Protein AF-A0A413S2C2-F1 (afdb_monomer_lite)

Secondary structure (DSSP, 8-state):
---HHHHHHHHHHHHHHTS---HHHHHHHHHHHHHHHHHTTT-HHHHH-HHHHHHHHHHHHHHS-HHHHHHHHHHHHHHHHHHHHHHHHH-SS-------HHHH-

pLDDT: mean 84.63, std 19.24, range [31.08, 97.94]

Radius of gyration: 13.82 Å; chains: 1; bounding box: 33×25×38 Å

Organism: NCBI:txid39496

Sequence (105 aa):
MNTLQSTIKVYLNHCQFQKRLDSKTLKAYSIDLKQFSLFTNNSLEKSTSIDTLENYMSNLHSQFKPKTIKRKLACIKSFFHCLEFSNSRKQCCSSSKNCNIRLLL

InterPro domains:
  IPR004107 Integrase, SAM-like, N-terminal [PF02899] (8-83)
  IPR010998 Integrase/recombinase, N-terminal [G3DSA:1.10.150.130] (4-93)
  IPR044068 Core-binding (CB) domain [PS51900] (2-84)

Structure (mmCIF, N/CA/C/O backbone):
data_AF-A0A413S2C2-F1
#
_entry.id   AF-A0A413S2C2-F1
#
loop_
_atom_site.group_PDB
_atom_site.id
_atom_site.type_symbol
_atom_site.label_atom_id
_atom_site.label_alt_id
_atom_site.label_comp_id
_atom_site.label_asym_id
_atom_site.label_entity_id
_atom_site.label_seq_id
_atom_site.pdbx_PDB_ins_code
_atom_site.Cartn_x
_atom_site.Cartn_y
_atom_site.Cartn_z
_atom_site.occupancy
_atom_site.B_iso_or_equiv
_atom_site.auth_seq_id
_atom_site.auth_comp_id
_atom_site.auth_asym_id
_atom_site.auth_atom_id
_atom_site.pdbx_PDB_model_num
ATOM 1 N N . MET A 1 1 ? 6.731 -6.266 19.545 1.00 45.53 1 MET A N 1
ATOM 2 C CA . MET A 1 1 ? 7.184 -5.697 18.253 1.00 45.53 1 MET A CA 1
ATOM 3 C C . MET A 1 1 ? 5.994 -5.066 17.544 1.00 45.53 1 MET A C 1
ATOM 5 O O . MET A 1 1 ? 4.999 -5.754 17.357 1.00 45.53 1 MET A O 1
ATOM 9 N N . ASN A 1 2 ? 6.063 -3.783 17.180 1.00 66.25 2 ASN A N 1
ATOM 10 C CA . ASN A 1 2 ? 5.021 -3.153 16.360 1.00 66.25 2 ASN A CA 1
ATOM 11 C C . ASN A 1 2 ? 5.214 -3.593 14.902 1.00 66.25 2 ASN A C 1
ATOM 13 O O . ASN A 1 2 ? 6.250 -3.309 14.308 1.00 66.25 2 ASN A O 1
ATOM 17 N N . THR A 1 3 ? 4.249 -4.320 14.343 1.00 87.12 3 THR A N 1
ATOM 18 C CA . THR A 1 3 ? 4.261 -4.737 12.931 1.00 87.12 3 THR A CA 1
ATOM 19 C C . THR A 1 3 ? 3.611 -3.674 12.053 1.00 87.12 3 THR A C 1
ATOM 21 O O . THR A 1 3 ? 2.793 -2.885 12.537 1.00 87.12 3 THR A O 1
ATOM 24 N N . LEU A 1 4 ? 3.900 -3.670 10.751 1.00 92.69 4 LEU A N 1
ATOM 25 C CA . LEU A 1 4 ? 3.260 -2.737 9.819 1.00 92.69 4 LEU A CA 1
ATOM 26 C C . LEU A 1 4 ? 1.723 -2.850 9.860 1.00 92.69 4 LEU A C 1
ATOM 28 O O . LEU A 1 4 ? 1.026 -1.841 9.888 1.00 92.69 4 LEU A O 1
ATOM 32 N N . GLN A 1 5 ? 1.191 -4.066 9.970 1.00 93.50 5 GLN A N 1
ATOM 33 C CA . GLN A 1 5 ? -0.236 -4.353 10.143 1.00 93.50 5 GLN A CA 1
ATOM 34 C C . GLN A 1 5 ? -0.828 -3.724 11.412 1.00 93.50 5 GLN A C 1
ATOM 36 O O . GLN A 1 5 ? -1.921 -3.156 11.365 1.00 93.50 5 GLN A O 1
ATOM 41 N N . SER A 1 6 ? -0.109 -3.769 12.540 1.00 92.38 6 SER A N 1
ATOM 42 C CA . SER A 1 6 ? -0.564 -3.109 13.773 1.00 92.38 6 SER A CA 1
ATOM 43 C C . SER A 1 6 ? -0.684 -1.593 13.583 1.00 92.38 6 SER A C 1
ATOM 45 O O . SER A 1 6 ? -1.692 -0.990 13.954 1.00 92.38 6 SER A O 1
ATOM 47 N N . THR A 1 7 ? 0.283 -1.001 12.885 1.00 93.19 7 THR A N 1
ATOM 48 C CA . THR A 1 7 ? 0.312 0.420 12.541 1.00 93.19 7 THR A CA 1
ATOM 49 C C . THR A 1 7 ? -0.804 0.800 11.557 1.00 93.19 7 THR A C 1
ATOM 51 O O . THR A 1 7 ? -1.466 1.824 11.735 1.00 93.19 7 THR A O 1
ATOM 54 N N . ILE A 1 8 ? -1.091 -0.051 10.566 1.00 95.81 8 ILE A N 1
ATOM 55 C CA . ILE A 1 8 ? -2.225 0.102 9.640 1.00 95.81 8 ILE A CA 1
ATOM 56 C C . ILE A 1 8 ? -3.555 0.097 10.398 1.00 95.81 8 ILE A C 1
ATOM 58 O O . ILE A 1 8 ? -4.408 0.943 10.134 1.00 95.81 8 ILE A O 1
ATOM 62 N N . LYS A 1 9 ? -3.740 -0.808 11.368 1.00 95.12 9 LYS A N 1
ATOM 63 C CA . LYS A 1 9 ? -4.970 -0.867 12.174 1.00 95.12 9 LYS A CA 1
ATOM 64 C C . LYS A 1 9 ? -5.188 0.422 12.969 1.00 95.12 9 LYS A C 1
ATOM 66 O O . LYS A 1 9 ? -6.296 0.957 12.972 1.00 95.12 9 LYS A O 1
ATOM 71 N N . VAL A 1 10 ? -4.134 0.949 13.595 1.00 93.81 10 VAL A N 1
ATOM 72 C CA . VAL A 1 10 ? -4.186 2.237 14.309 1.00 93.81 10 VAL A CA 1
ATOM 73 C C . VAL A 1 10 ? -4.567 3.372 13.357 1.00 93.81 10 VAL A C 1
ATOM 75 O O . VAL A 1 10 ? -5.446 4.173 13.675 1.00 93.81 10 VAL A O 1
ATOM 78 N N . TYR A 1 11 ? -3.960 3.413 12.171 1.00 95.06 11 TYR A N 1
ATOM 79 C CA . TYR A 1 11 ? -4.282 4.410 11.155 1.00 95.06 11 TYR A CA 1
ATOM 80 C C . TYR A 1 11 ? -5.738 4.325 10.672 1.00 95.06 11 TYR A C 1
ATOM 82 O O . TYR A 1 11 ? -6.411 5.350 10.594 1.00 95.06 11 TYR A O 1
ATOM 90 N N . LEU A 1 12 ? -6.257 3.126 10.391 1.00 96.38 12 LEU A N 1
ATOM 91 C CA . LEU A 1 12 ? -7.646 2.953 9.953 1.00 96.38 12 LEU A CA 1
ATOM 92 C C . LEU A 1 12 ? -8.641 3.379 11.040 1.00 96.38 12 LEU A C 1
ATOM 94 O O . LEU A 1 12 ? -9.614 4.063 10.727 1.00 96.38 12 LEU A O 1
ATOM 98 N N . ASN A 1 13 ? -8.358 3.075 12.311 1.00 95.31 13 ASN A N 1
ATOM 99 C CA . ASN A 1 13 ? -9.151 3.575 13.436 1.00 95.31 13 ASN A CA 1
ATOM 100 C C . ASN A 1 13 ? -9.119 5.109 13.504 1.00 95.31 13 ASN A C 1
ATOM 102 O O . ASN A 1 13 ? -10.157 5.748 13.656 1.00 95.31 13 ASN A O 1
ATOM 106 N N . HIS A 1 14 ? -7.944 5.721 13.343 1.00 93.62 14 HIS A N 1
ATOM 107 C CA . HIS A 1 14 ? -7.823 7.177 13.282 1.00 93.62 14 HIS A CA 1
ATOM 108 C C . HIS A 1 14 ? -8.644 7.765 12.119 1.00 93.62 14 HIS A C 1
ATOM 110 O O . HIS A 1 14 ? -9.383 8.734 12.297 1.00 93.62 14 HIS A O 1
ATOM 116 N N . CYS A 1 15 ? -8.578 7.156 10.936 1.00 94.12 15 CYS A N 1
ATOM 117 C CA . CYS A 1 15 ? -9.383 7.552 9.785 1.00 94.12 15 CYS A CA 1
ATOM 118 C C . CYS A 1 15 ? -10.892 7.444 10.041 1.00 94.12 15 CYS A C 1
ATOM 120 O O . CYS A 1 15 ? -11.641 8.328 9.628 1.00 94.12 15 CYS A O 1
ATOM 122 N N . GLN A 1 16 ? -11.334 6.395 10.732 1.00 95.56 16 GLN A N 1
ATOM 123 C CA . GLN A 1 16 ? -12.742 6.182 11.051 1.00 95.56 16 GLN A CA 1
ATOM 124 C C . GLN A 1 16 ? -13.255 7.184 12.088 1.00 95.56 16 GLN A C 1
ATOM 126 O O . GLN A 1 16 ? -14.291 7.805 11.878 1.00 95.56 16 GLN A O 1
ATOM 131 N N . PHE A 1 17 ? -12.545 7.351 13.202 1.00 94.00 17 PHE A N 1
ATOM 132 C CA . PHE A 1 17 ? -13.072 8.105 14.341 1.00 94.00 17 PHE A CA 1
ATOM 133 C C . PHE A 1 17 ? -12.714 9.591 14.300 1.00 94.00 17 PHE A C 1
ATOM 135 O O . PHE A 1 17 ? -13.551 10.422 14.640 1.00 94.00 17 PHE A O 1
ATOM 142 N N . GLN A 1 18 ? -11.506 9.935 13.842 1.00 90.25 18 GLN A N 1
ATOM 143 C CA . GLN A 1 18 ? -11.038 11.325 13.819 1.00 90.25 18 GLN A CA 1
ATOM 144 C C . GLN A 1 18 ? -11.343 12.008 12.491 1.00 90.25 18 GLN A C 1
ATOM 146 O O . GLN A 1 18 ? -11.868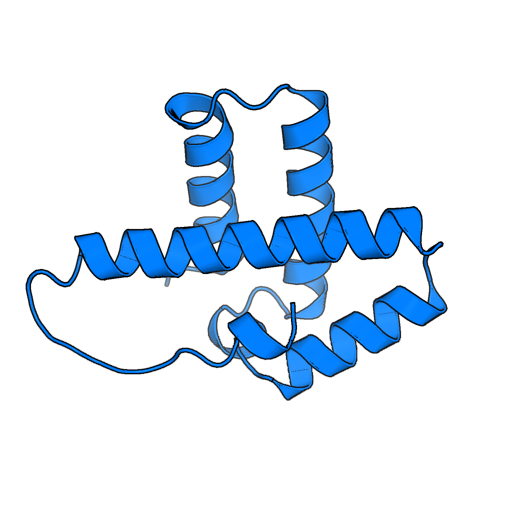 13.116 12.469 1.00 90.25 18 GLN A O 1
ATOM 151 N N . LYS A 1 19 ? -11.051 11.338 11.368 1.00 87.62 19 LYS A N 1
ATOM 152 C CA . LYS A 1 19 ? -11.329 11.891 10.031 1.00 87.62 19 LYS A CA 1
ATOM 153 C C . LYS A 1 19 ? -12.741 11.598 9.524 1.00 87.62 19 LYS A C 1
ATOM 155 O O . LYS A 1 19 ? -13.128 12.177 8.515 1.00 87.62 19 LYS A O 1
ATOM 160 N N . ARG A 1 20 ? -13.487 10.713 10.198 1.00 93.25 20 ARG A N 1
ATOM 161 C CA . ARG A 1 20 ? -14.863 10.319 9.844 1.00 93.25 20 ARG A CA 1
ATOM 162 C C . ARG A 1 20 ? -15.009 9.920 8.371 1.00 93.25 20 ARG A C 1
ATOM 164 O O . ARG A 1 20 ? -15.989 10.276 7.722 1.00 93.25 20 ARG A O 1
ATOM 171 N N . LEU A 1 21 ? -14.015 9.201 7.837 1.00 93.81 21 LEU A N 1
ATOM 172 C CA . LEU A 1 21 ? -14.067 8.716 6.458 1.00 93.81 21 LEU A CA 1
ATOM 173 C C . LEU A 1 21 ? -15.230 7.738 6.277 1.00 93.81 21 LEU A C 1
ATOM 175 O O . LEU A 1 21 ? -15.529 6.940 7.167 1.00 93.81 21 LEU A O 1
ATOM 179 N N . ASP A 1 22 ? -15.855 7.774 5.102 1.00 96.69 22 ASP A N 1
ATOM 180 C CA . ASP A 1 22 ? -16.955 6.872 4.792 1.00 96.69 22 ASP A CA 1
ATOM 181 C C . ASP A 1 22 ? -16.482 5.410 4.694 1.00 96.69 22 ASP A C 1
ATOM 183 O O . ASP A 1 22 ? -15.309 5.103 4.446 1.00 96.69 22 ASP A O 1
ATOM 187 N N . SER A 1 23 ? -17.425 4.485 4.858 1.00 96.31 23 SER A N 1
ATOM 188 C CA . SER A 1 23 ? -17.145 3.049 4.889 1.00 96.31 23 SER A CA 1
ATOM 189 C C . SER A 1 23 ? -16.538 2.513 3.588 1.00 96.31 23 SER A C 1
ATOM 191 O O . SER A 1 23 ? -15.715 1.595 3.637 1.00 96.31 23 SER A O 1
ATOM 193 N N . LYS A 1 24 ? -16.880 3.082 2.423 1.00 95.44 24 LYS A N 1
ATOM 194 C CA . LYS A 1 24 ? -16.304 2.677 1.131 1.00 95.44 24 LYS A CA 1
ATOM 195 C C . LYS A 1 24 ? -14.850 3.125 1.043 1.00 95.44 24 LYS A C 1
ATOM 197 O O . LYS A 1 24 ? -14.007 2.327 0.628 1.00 95.44 24 LYS A O 1
ATOM 202 N N . THR A 1 25 ? -14.540 4.342 1.487 1.00 94.69 25 THR A N 1
ATOM 203 C CA . THR A 1 25 ? -13.157 4.838 1.557 1.00 94.69 25 THR A CA 1
ATOM 204 C C . THR A 1 25 ? -12.321 4.025 2.546 1.00 94.69 25 THR A C 1
ATOM 206 O O . THR A 1 25 ? -11.236 3.568 2.184 1.00 94.69 25 THR A O 1
ATOM 209 N N . LEU A 1 26 ? -12.835 3.744 3.750 1.00 96.69 26 LEU A N 1
ATOM 210 C CA . LEU A 1 26 ? -12.151 2.894 4.737 1.00 96.69 26 LEU A CA 1
ATOM 211 C C . LEU A 1 26 ? -11.876 1.488 4.192 1.00 96.69 26 LEU A C 1
ATOM 213 O O . LEU A 1 26 ? -10.771 0.964 4.350 1.00 96.69 26 LEU A O 1
ATOM 217 N N . LYS A 1 27 ? -12.848 0.890 3.493 1.00 97.69 27 LYS A N 1
ATOM 218 C CA . LYS A 1 27 ? -12.681 -0.416 2.843 1.00 97.69 27 LYS A CA 1
ATOM 219 C C . LYS A 1 27 ? -11.609 -0.371 1.754 1.00 97.69 27 LYS A C 1
ATOM 221 O O . LYS A 1 27 ? -10.755 -1.254 1.706 1.00 97.69 27 LYS A O 1
ATOM 226 N N . ALA A 1 28 ? -11.623 0.656 0.906 1.00 96.19 28 ALA A N 1
ATOM 227 C CA . ALA A 1 28 ? -10.619 0.843 -0.138 1.00 96.19 28 ALA A CA 1
ATOM 228 C C . ALA A 1 28 ? -9.205 0.995 0.452 1.00 96.19 28 ALA A C 1
ATOM 230 O O . ALA A 1 28 ? -8.273 0.342 -0.018 1.00 96.19 28 ALA A O 1
ATOM 231 N N . TYR A 1 29 ? -9.064 1.790 1.517 1.00 97.00 29 TYR A N 1
ATOM 232 C CA . TYR A 1 29 ? -7.792 1.997 2.215 1.00 97.00 29 TYR A CA 1
ATOM 233 C C . TYR A 1 29 ? -7.298 0.714 2.885 1.00 97.00 29 TYR A C 1
ATOM 235 O O . TYR A 1 29 ? -6.124 0.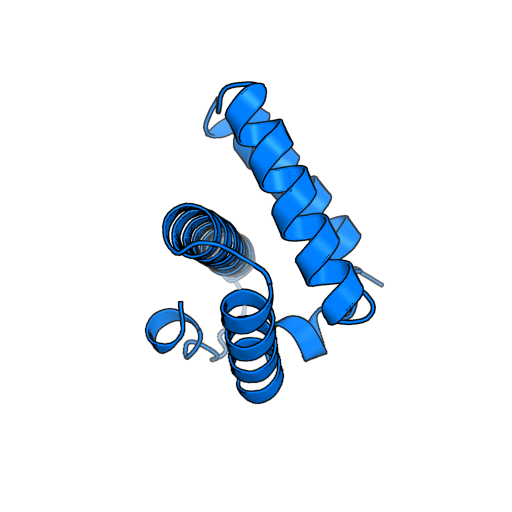376 2.774 1.00 97.00 29 TYR A O 1
ATOM 243 N N . SER A 1 30 ? -8.189 -0.043 3.530 1.00 97.69 30 SER A N 1
ATOM 244 C CA . SER A 1 30 ? -7.848 -1.333 4.138 1.00 97.69 30 SER A CA 1
ATOM 245 C C . SER A 1 30 ? -7.281 -2.319 3.113 1.00 97.69 30 SER A C 1
ATOM 247 O O . SER A 1 30 ? -6.258 -2.953 3.369 1.00 97.69 30 SER A O 1
ATOM 249 N N . ILE A 1 31 ? -7.893 -2.406 1.927 1.00 97.94 31 ILE A N 1
ATOM 250 C CA . ILE A 1 31 ? -7.417 -3.276 0.842 1.00 97.94 31 ILE A CA 1
ATOM 251 C C . ILE A 1 31 ? -6.048 -2.816 0.334 1.00 97.94 31 ILE A C 1
ATOM 253 O O . ILE A 1 31 ? -5.141 -3.639 0.199 1.00 97.94 31 ILE A O 1
ATOM 257 N N . ASP A 1 32 ? -5.883 -1.520 0.068 1.00 97.94 32 ASP A N 1
ATOM 258 C CA . ASP A 1 32 ? -4.627 -0.982 -0.460 1.00 97.94 32 ASP A CA 1
ATOM 259 C C . ASP A 1 32 ? -3.465 -1.169 0.521 1.00 97.94 32 ASP A C 1
ATOM 261 O O . ASP A 1 32 ? -2.402 -1.650 0.128 1.00 97.94 32 ASP A O 1
ATOM 265 N N . LEU A 1 33 ? -3.677 -0.853 1.801 1.00 97.81 33 LEU A N 1
ATOM 266 C CA . LEU A 1 33 ? -2.658 -0.988 2.841 1.00 97.81 33 LEU A CA 1
ATOM 267 C C . LEU A 1 33 ? -2.347 -2.453 3.149 1.00 97.81 33 LEU A C 1
ATOM 269 O O . LEU A 1 33 ? -1.189 -2.791 3.394 1.00 97.81 33 LEU A O 1
ATOM 273 N N . LYS A 1 34 ? -3.341 -3.348 3.080 1.00 97.31 34 LYS A N 1
ATOM 274 C CA . LYS A 1 34 ? -3.101 -4.790 3.198 1.00 97.31 34 LYS A CA 1
ATOM 275 C C . LYS A 1 34 ? -2.207 -5.285 2.064 1.00 97.31 34 LYS A C 1
ATOM 277 O O . LYS A 1 34 ? -1.228 -5.970 2.340 1.00 97.31 34 LYS A O 1
ATOM 282 N N . GLN A 1 35 ? -2.500 -4.919 0.817 1.00 97.38 35 GLN A N 1
ATOM 283 C CA . GLN A 1 35 ? -1.674 -5.307 -0.331 1.00 97.38 35 GLN A CA 1
ATOM 284 C C . GLN A 1 35 ? -0.243 -4.778 -0.210 1.00 97.38 35 GLN A C 1
ATOM 286 O O . GLN A 1 35 ? 0.700 -5.541 -0.398 1.00 97.38 35 GLN A O 1
ATOM 291 N N . PHE A 1 36 ? -0.080 -3.519 0.196 1.00 97.44 36 PHE A N 1
ATOM 292 C CA . PHE A 1 36 ? 1.241 -2.957 0.458 1.00 97.44 36 PHE A CA 1
ATOM 293 C C . PHE A 1 36 ? 1.972 -3.709 1.579 1.00 97.44 36 PHE A C 1
ATOM 295 O O . PHE A 1 36 ? 3.129 -4.078 1.423 1.00 97.44 36 PHE A O 1
ATOM 302 N N . SER A 1 37 ? 1.293 -4.033 2.681 1.00 96.75 37 SER A N 1
ATOM 303 C CA . SER A 1 37 ? 1.924 -4.781 3.774 1.00 96.75 37 SER A CA 1
ATOM 304 C C . SER A 1 37 ? 2.342 -6.200 3.390 1.00 96.75 37 SER A C 1
ATOM 306 O O . SER A 1 37 ? 3.320 -6.706 3.925 1.00 96.75 37 SER A O 1
ATOM 308 N N . LEU A 1 38 ? 1.614 -6.850 2.478 1.00 96.06 38 LEU A N 1
ATOM 309 C CA . LEU A 1 38 ? 2.000 -8.160 1.961 1.00 96.06 38 LEU A CA 1
ATOM 310 C C . LEU A 1 38 ? 3.254 -8.035 1.096 1.00 96.06 38 LEU A C 1
ATOM 312 O O . LEU A 1 38 ? 4.172 -8.827 1.256 1.00 96.06 38 LEU A O 1
ATOM 316 N N . PHE A 1 39 ? 3.327 -6.997 0.258 1.00 96.62 39 PHE A N 1
ATOM 317 C CA . PHE A 1 39 ? 4.505 -6.705 -0.560 1.00 96.62 39 PHE A CA 1
ATOM 318 C C . PHE A 1 39 ? 5.773 -6.477 0.282 1.00 96.62 39 PHE A C 1
ATOM 320 O O . PHE A 1 39 ? 6.863 -6.877 -0.112 1.00 96.62 39 PHE A O 1
ATOM 327 N N . THR A 1 40 ? 5.642 -5.878 1.468 1.00 95.56 40 THR A N 1
ATOM 328 C CA . THR A 1 40 ? 6.775 -5.584 2.364 1.00 95.56 40 THR A CA 1
ATOM 329 C C . THR A 1 40 ? 7.036 -6.671 3.412 1.00 95.56 40 THR A C 1
ATOM 331 O O . THR A 1 40 ? 7.818 -6.456 4.344 1.00 95.56 40 THR A O 1
ATOM 334 N N . ASN A 1 41 ? 6.382 -7.835 3.305 1.00 95.25 41 ASN A N 1
ATOM 335 C CA . ASN A 1 41 ? 6.411 -8.907 4.309 1.00 95.25 41 ASN A CA 1
ATOM 336 C C . ASN A 1 41 ? 6.102 -8.404 5.729 1.00 95.25 41 ASN A C 1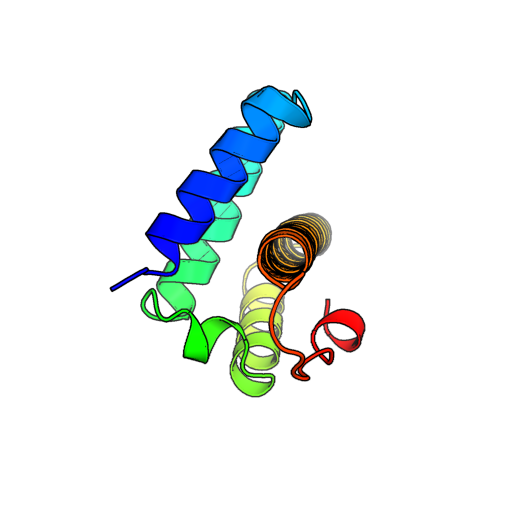
ATOM 338 O O . ASN A 1 41 ? 6.721 -8.820 6.707 1.00 95.25 41 ASN A O 1
ATOM 342 N N . ASN A 1 42 ? 5.155 -7.470 5.837 1.00 93.88 42 ASN A N 1
ATOM 343 C CA . ASN A 1 42 ? 4.703 -6.852 7.081 1.00 93.88 42 ASN A CA 1
ATOM 344 C C . ASN A 1 42 ? 5.815 -6.122 7.875 1.00 93.88 42 ASN A C 1
ATOM 346 O O . ASN A 1 42 ? 5.642 -5.819 9.061 1.00 93.88 42 ASN A O 1
ATOM 350 N N . SER A 1 43 ? 6.947 -5.815 7.233 1.00 93.00 43 SER A N 1
ATOM 351 C CA . SER A 1 43 ? 8.069 -5.104 7.849 1.00 93.00 43 SER A CA 1
ATOM 352 C C . SER A 1 43 ? 7.898 -3.593 7.714 1.00 93.00 43 SER A C 1
ATOM 354 O O . SER A 1 43 ? 7.768 -3.059 6.610 1.00 93.00 43 SER A O 1
ATOM 356 N N . LEU A 1 44 ? 7.918 -2.897 8.855 1.00 88.62 44 LEU A N 1
ATOM 357 C CA . LEU A 1 44 ? 7.858 -1.437 8.893 1.00 88.62 44 LEU A CA 1
ATOM 358 C C . LEU A 1 44 ? 9.133 -0.813 8.307 1.00 88.62 44 LEU A C 1
ATOM 360 O O . LEU A 1 44 ? 9.037 0.128 7.529 1.00 88.62 44 LEU A O 1
ATOM 364 N N . GLU A 1 45 ? 10.298 -1.381 8.613 1.00 89.62 45 GLU A N 1
ATOM 365 C CA . GLU A 1 45 ? 11.593 -0.949 8.074 1.00 89.62 45 GLU A CA 1
ATOM 366 C C . GLU A 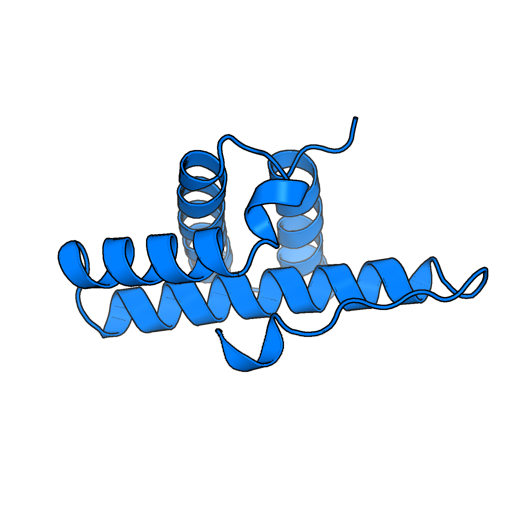1 45 ? 11.609 -1.020 6.540 1.00 89.62 45 GLU A C 1
ATOM 368 O O . GLU A 1 45 ? 11.847 -0.012 5.871 1.00 89.62 45 GLU A O 1
ATOM 373 N N . LYS A 1 46 ? 11.248 -2.182 5.973 1.00 92.00 46 LYS A N 1
ATOM 374 C CA . LYS A 1 46 ? 11.175 -2.357 4.513 1.00 92.00 46 LYS A CA 1
ATOM 375 C C . LYS A 1 46 ? 10.186 -1.382 3.890 1.00 92.00 46 LYS A C 1
ATOM 377 O O . LYS A 1 46 ? 10.466 -0.810 2.848 1.00 92.00 46 LYS A O 1
ATOM 382 N N . SER A 1 47 ? 9.052 -1.134 4.547 1.00 91.12 47 SER A N 1
ATOM 383 C CA . SER A 1 47 ? 8.019 -0.241 4.011 1.00 91.12 47 SER A CA 1
ATOM 384 C C . SER A 1 47 ? 8.464 1.209 3.810 1.00 91.12 47 SER A C 1
ATOM 386 O O . SER A 1 47 ? 7.838 1.920 3.030 1.00 91.12 47 SER A O 1
ATOM 388 N N . THR A 1 48 ? 9.532 1.635 4.487 1.00 89.44 48 THR A N 1
ATOM 389 C CA . THR A 1 48 ? 10.085 2.993 4.387 1.00 89.44 48 THR A CA 1
ATOM 390 C C . THR A 1 48 ? 11.307 3.105 3.473 1.00 89.44 48 THR A C 1
ATOM 392 O O . THR A 1 48 ? 11.764 4.217 3.222 1.00 89.44 48 THR A O 1
ATOM 395 N N . SER A 1 49 ? 11.841 1.985 2.973 1.00 92.06 49 SER A N 1
ATOM 396 C CA . SER A 1 49 ? 12.967 1.984 2.031 1.00 92.06 49 SER A CA 1
ATOM 397 C C . SER A 1 49 ? 12.530 2.521 0.665 1.00 92.06 49 SER A C 1
ATOM 399 O O . SER A 1 49 ? 11.472 2.150 0.151 1.00 92.06 49 SER A O 1
ATOM 401 N N . ILE A 1 50 ? 13.373 3.371 0.071 1.00 90.00 50 ILE A N 1
ATOM 402 C CA . ILE A 1 50 ? 13.164 3.944 -1.266 1.00 90.00 50 ILE A CA 1
ATOM 403 C C . ILE A 1 50 ? 13.032 2.828 -2.306 1.00 90.00 50 ILE A C 1
ATOM 405 O O . ILE A 1 50 ? 12.026 2.788 -3.010 1.00 90.00 50 ILE A O 1
ATOM 409 N N . ASP A 1 51 ? 13.952 1.859 -2.307 1.00 93.50 51 ASP A N 1
ATOM 410 C CA . ASP A 1 51 ? 13.924 0.725 -3.240 1.00 93.50 51 ASP A CA 1
ATOM 411 C C . ASP A 1 51 ? 12.611 -0.057 -3.145 1.00 93.50 51 ASP A C 1
ATOM 413 O O . ASP A 1 51 ? 12.041 -0.499 -4.141 1.00 93.50 51 ASP A O 1
ATOM 417 N N . THR A 1 52 ? 12.086 -0.229 -1.930 1.00 94.00 52 THR A N 1
ATOM 418 C CA . THR A 1 52 ? 10.815 -0.935 -1.730 1.00 94.00 52 THR A CA 1
ATOM 419 C C . THR A 1 52 ? 9.639 -0.143 -2.305 1.00 94.00 52 THR A C 1
ATOM 421 O O . THR A 1 52 ? 8.739 -0.737 -2.902 1.00 94.00 52 THR A O 1
ATOM 424 N N . LEU A 1 53 ? 9.636 1.184 -2.160 1.00 93.62 53 LEU A N 1
ATOM 425 C CA . LEU A 1 53 ? 8.599 2.050 -2.726 1.00 93.62 53 LEU A CA 1
ATOM 426 C C . LEU A 1 53 ? 8.654 2.075 -4.260 1.0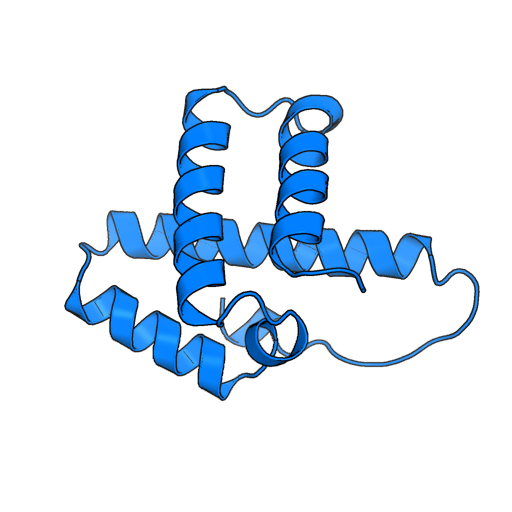0 93.62 53 LEU A C 1
ATOM 428 O O . LEU A 1 53 ? 7.608 1.933 -4.895 1.00 93.62 53 LEU A O 1
ATOM 432 N N . GLU A 1 54 ? 9.843 2.179 -4.852 1.00 94.12 54 GLU A N 1
ATOM 433 C CA . GLU A 1 54 ? 10.041 2.155 -6.309 1.00 94.12 54 GLU A CA 1
ATOM 434 C C . GLU A 1 54 ? 9.644 0.804 -6.920 1.00 94.12 54 GLU A C 1
ATOM 436 O O . GLU A 1 54 ? 8.912 0.745 -7.917 1.00 94.12 54 GLU A O 1
ATOM 441 N N . ASN A 1 55 ? 10.034 -0.299 -6.274 1.00 96.25 55 ASN A N 1
ATOM 442 C CA . ASN A 1 55 ? 9.622 -1.641 -6.682 1.00 96.25 55 ASN A CA 1
ATOM 443 C C . ASN A 1 55 ? 8.103 -1.818 -6.573 1.00 96.25 55 ASN A C 1
ATOM 445 O O . ASN A 1 55 ? 7.474 -2.395 -7.464 1.00 96.25 55 ASN A O 1
ATOM 449 N N . TYR A 1 56 ? 7.484 -1.287 -5.514 1.00 96.81 56 TYR A N 1
ATOM 450 C CA . TYR A 1 56 ? 6.033 -1.333 -5.371 1.00 96.81 56 TYR A CA 1
ATOM 451 C C . TYR A 1 56 ? 5.330 -0.519 -6.463 1.00 96.81 56 TYR A C 1
ATOM 453 O O . TYR A 1 56 ? 4.358 -1.004 -7.041 1.00 96.81 56 TYR A O 1
ATOM 461 N N . MET A 1 57 ? 5.823 0.677 -6.802 1.00 94.75 57 MET A N 1
ATOM 462 C CA . MET A 1 57 ? 5.283 1.482 -7.907 1.00 94.75 57 MET A CA 1
ATOM 463 C C . MET A 1 57 ? 5.372 0.752 -9.240 1.00 94.75 57 MET A C 1
ATOM 465 O O . MET A 1 57 ? 4.368 0.660 -9.947 1.00 94.75 57 MET A O 1
ATOM 469 N N . SER A 1 58 ? 6.532 0.176 -9.551 1.00 96.31 58 SER A N 1
ATOM 470 C CA . SER A 1 58 ? 6.738 -0.620 -10.766 1.00 96.31 58 SER A CA 1
ATOM 471 C C . SER A 1 58 ? 5.746 -1.785 -10.836 1.00 96.31 58 SER A C 1
ATOM 473 O O . SER A 1 58 ? 5.084 -1.994 -11.854 1.00 96.31 58 SER A O 1
ATOM 475 N N . ASN A 1 59 ? 5.541 -2.477 -9.712 1.00 96.88 59 ASN A N 1
ATOM 476 C CA . ASN A 1 59 ? 4.546 -3.537 -9.589 1.00 96.88 59 ASN A CA 1
ATOM 477 C C . ASN A 1 59 ? 3.093 -3.035 -9.733 1.00 96.88 59 ASN A C 1
ATOM 479 O O . ASN A 1 59 ? 2.233 -3.746 -10.248 1.00 96.88 59 ASN A O 1
ATOM 483 N N . LEU A 1 60 ? 2.779 -1.809 -9.304 1.00 96.62 60 LEU A N 1
ATOM 484 C CA . LEU A 1 60 ? 1.454 -1.226 -9.529 1.00 96.62 60 LEU A CA 1
ATOM 485 C C . LEU A 1 60 ? 1.211 -0.893 -11.005 1.00 96.62 60 LEU A C 1
ATOM 487 O O . LEU A 1 60 ? 0.098 -1.110 -11.493 1.00 96.62 60 LEU A O 1
ATOM 491 N N . HIS A 1 61 ? 2.230 -0.380 -11.697 1.00 95.75 61 HIS A N 1
ATOM 492 C CA . HIS A 1 61 ? 2.159 -0.022 -13.114 1.00 95.75 61 HIS A CA 1
ATOM 493 C C . HIS A 1 61 ? 1.922 -1.229 -14.025 1.00 95.75 61 HIS A C 1
ATOM 495 O O . HIS A 1 61 ? 1.227 -1.087 -15.029 1.00 95.75 61 HIS A O 1
ATOM 501 N N . SER A 1 62 ? 2.424 -2.411 -13.661 1.00 96.00 62 SER A N 1
ATOM 502 C CA . SER A 1 62 ? 2.194 -3.639 -14.430 1.00 96.00 62 SER A CA 1
ATOM 503 C C . SER A 1 62 ? 0.808 -4.258 -14.210 1.00 96.00 62 SER A C 1
ATOM 505 O O . SER A 1 62 ? 0.315 -4.970 -15.081 1.00 96.00 62 SER A O 1
ATOM 507 N N . GLN A 1 63 ? 0.156 -3.990 -13.074 1.00 96.06 63 GLN A N 1
ATOM 508 C CA . GLN A 1 63 ? -1.072 -4.695 -12.676 1.00 96.06 63 GLN A CA 1
ATOM 509 C C . GLN A 1 63 ? -2.354 -3.861 -12.773 1.00 96.06 63 GLN A C 1
ATOM 511 O O . GLN A 1 63 ? -3.449 -4.418 -12.890 1.00 96.06 63 GLN A O 1
ATOM 516 N N . PHE A 1 64 ? -2.270 -2.532 -12.670 1.00 96.75 64 PHE A N 1
ATOM 517 C CA . PHE A 1 64 ? -3.450 -1.698 -12.444 1.00 96.75 64 PHE A CA 1
ATOM 518 C C . PHE A 1 64 ? -3.585 -0.539 -13.430 1.00 96.75 64 PHE A C 1
ATOM 520 O O . PHE A 1 64 ? -2.622 0.051 -13.900 1.00 96.75 64 PHE A O 1
ATOM 527 N N . LYS A 1 65 ? -4.834 -0.131 -13.680 1.00 96.75 65 LYS A N 1
ATOM 528 C CA . LYS A 1 65 ? -5.132 1.083 -14.452 1.00 96.75 65 LYS A CA 1
ATOM 529 C C . LYS A 1 65 ? -4.718 2.350 -13.678 1.00 96.75 65 LYS A C 1
ATOM 531 O O . LYS A 1 65 ? -4.845 2.365 -12.448 1.00 96.75 65 LYS A O 1
ATOM 536 N N . PRO A 1 66 ? -4.377 3.462 -14.362 1.00 96.38 66 PRO A N 1
ATOM 537 C CA . PRO A 1 66 ? -3.897 4.698 -13.728 1.00 96.38 66 PRO A CA 1
ATOM 538 C C . PRO A 1 66 ? -4.770 5.236 -12.584 1.00 96.38 66 PRO A C 1
ATOM 540 O O . PRO A 1 66 ? -4.253 5.696 -11.569 1.00 96.38 66 PRO A O 1
ATOM 543 N N . LYS A 1 67 ? -6.103 5.132 -12.695 1.00 95.12 67 LYS A N 1
ATOM 544 C CA . LYS A 1 67 ? -7.042 5.542 -11.631 1.00 95.12 67 LYS A CA 1
ATOM 545 C C . LYS A 1 67 ? -6.812 4.770 -10.325 1.00 95.12 67 LYS A C 1
ATOM 547 O O . LYS A 1 67 ? -6.839 5.354 -9.244 1.00 95.12 67 LYS A O 1
ATOM 552 N N . THR A 1 68 ? -6.581 3.464 -10.425 1.00 95.50 68 THR A N 1
ATOM 553 C CA . THR A 1 68 ? -6.327 2.592 -9.273 1.00 95.50 68 THR A CA 1
ATOM 554 C C . THR A 1 68 ? -4.948 2.853 -8.682 1.00 95.50 68 THR A C 1
ATOM 556 O O . THR A 1 68 ? -4.834 2.911 -7.460 1.00 95.50 68 THR A O 1
ATOM 559 N N . ILE A 1 69 ? -3.934 3.075 -9.524 1.00 96.56 69 ILE A N 1
ATOM 560 C CA . ILE A 1 69 ? -2.578 3.432 -9.082 1.00 96.56 69 ILE A CA 1
ATOM 561 C C . ILE A 1 69 ? -2.619 4.729 -8.267 1.00 96.56 69 ILE A C 1
ATOM 563 O O . ILE A 1 69 ? -2.212 4.730 -7.110 1.00 96.56 69 ILE A O 1
ATOM 567 N N . LYS A 1 70 ? -3.213 5.804 -8.807 1.00 93.81 70 LYS A N 1
ATOM 568 C CA . LYS A 1 70 ? -3.340 7.092 -8.099 1.00 93.81 70 LYS A CA 1
ATOM 569 C C . LYS A 1 70 ? -4.021 6.946 -6.736 1.00 93.81 70 LYS A C 1
ATOM 571 O O . LYS A 1 70 ? -3.538 7.496 -5.751 1.00 93.81 70 LYS A O 1
ATOM 576 N N . ARG A 1 71 ? -5.111 6.171 -6.660 1.00 95.38 71 ARG A N 1
ATOM 577 C CA . ARG A 1 71 ? -5.816 5.888 -5.397 1.00 95.38 71 ARG A CA 1
ATOM 578 C C . ARG A 1 71 ? -4.907 5.187 -4.378 1.00 95.38 71 ARG A C 1
ATOM 580 O O . ARG A 1 71 ? -4.879 5.595 -3.221 1.00 95.38 71 ARG A O 1
ATOM 587 N N . LYS A 1 72 ? -4.151 4.174 -4.812 1.00 96.75 72 LYS A N 1
ATOM 588 C CA . LYS A 1 72 ? -3.213 3.426 -3.960 1.00 96.75 72 LYS A CA 1
ATOM 589 C C . LYS A 1 72 ? -2.089 4.308 -3.430 1.00 96.75 72 LYS A C 1
ATOM 591 O O . LYS A 1 72 ? -1.835 4.298 -2.230 1.00 96.75 72 LYS A O 1
ATOM 596 N N . LEU A 1 73 ? -1.456 5.094 -4.301 1.00 95.38 73 LEU A N 1
ATOM 597 C CA . LEU A 1 73 ? -0.369 5.994 -3.907 1.00 95.38 73 LEU A CA 1
ATOM 598 C C . LEU A 1 73 ? -0.867 7.075 -2.941 1.00 95.38 73 LEU A C 1
ATOM 600 O O . LEU A 1 73 ? -0.251 7.289 -1.902 1.00 95.38 73 LEU A O 1
ATOM 604 N N . ALA A 1 74 ? -2.035 7.673 -3.202 1.00 92.50 74 ALA A N 1
ATOM 605 C CA . ALA A 1 74 ? -2.646 8.642 -2.290 1.00 92.50 74 ALA A CA 1
ATOM 606 C C . ALA A 1 74 ? -2.943 8.037 -0.904 1.00 92.50 74 ALA A C 1
ATOM 608 O O . ALA A 1 74 ? -2.666 8.666 0.121 1.00 92.50 74 ALA A O 1
ATOM 609 N N . CYS A 1 75 ? -3.460 6.803 -0.862 1.00 95.31 75 CYS A N 1
ATOM 610 C CA . CYS A 1 75 ? -3.686 6.077 0.385 1.00 95.31 75 CYS A CA 1
ATOM 611 C C . CYS A 1 75 ? -2.373 5.891 1.165 1.00 95.31 75 CYS A C 1
ATOM 613 O O . CYS A 1 75 ? -2.285 6.328 2.315 1.00 95.31 75 CYS A O 1
ATOM 615 N N . ILE A 1 76 ? -1.336 5.341 0.527 1.00 95.38 76 ILE A N 1
ATOM 616 C CA . ILE A 1 76 ? -0.032 5.070 1.156 1.00 95.38 76 ILE A CA 1
ATOM 617 C C . ILE A 1 76 ? 0.648 6.366 1.616 1.00 95.38 76 ILE A C 1
ATOM 619 O O . ILE A 1 76 ? 1.133 6.437 2.745 1.00 95.38 76 ILE A O 1
ATOM 623 N N . LYS A 1 77 ? 0.606 7.429 0.805 1.00 92.25 77 LYS A N 1
ATOM 624 C CA . LYS A 1 77 ? 1.108 8.759 1.179 1.00 92.25 77 LYS A CA 1
ATOM 625 C C . LYS A 1 77 ? 0.442 9.269 2.450 1.00 92.25 77 LYS A C 1
ATOM 627 O O . LYS A 1 77 ? 1.106 9.691 3.394 1.00 92.25 77 LYS A O 1
ATOM 632 N N . SER A 1 78 ? -0.889 9.212 2.488 1.00 91.38 78 SER A N 1
ATOM 633 C CA . SER A 1 78 ? -1.662 9.691 3.634 1.00 91.38 78 SER A CA 1
ATOM 634 C C . SER A 1 78 ? -1.453 8.840 4.891 1.00 91.38 78 SER A C 1
ATOM 636 O O . SER A 1 78 ? -1.552 9.364 6.001 1.00 91.38 78 SER A O 1
ATOM 638 N N . PHE A 1 79 ? -1.148 7.550 4.722 1.00 94.38 79 PHE A N 1
ATOM 639 C CA . PHE A 1 79 ? -0.754 6.650 5.798 1.00 94.38 79 PHE A CA 1
ATOM 640 C C . PHE A 1 79 ? 0.582 7.078 6.406 1.00 94.38 79 PHE A C 1
ATOM 642 O O . PHE A 1 79 ? 0.614 7.392 7.594 1.00 94.38 79 PHE A O 1
ATOM 649 N N . PHE A 1 80 ? 1.649 7.189 5.609 1.00 91.44 80 PHE A N 1
ATOM 650 C CA . PHE A 1 80 ? 2.965 7.592 6.120 1.00 91.44 80 PHE A CA 1
ATOM 651 C C . PHE A 1 80 ? 2.961 8.991 6.730 1.00 91.44 80 PHE A C 1
ATOM 653 O O . PHE A 1 80 ? 3.504 9.177 7.814 1.00 91.44 80 PHE A O 1
ATOM 660 N N . HIS A 1 81 ? 2.245 9.939 6.126 1.00 88.19 81 HIS A N 1
ATOM 661 C CA . HIS A 1 81 ? 2.066 11.264 6.715 1.00 88.19 81 HIS A CA 1
ATOM 662 C C . HIS A 1 81 ? 1.403 11.205 8.104 1.00 88.19 81 HIS A C 1
ATOM 664 O O . HIS A 1 81 ? 1.789 11.922 9.026 1.00 88.19 81 HIS A O 1
ATOM 670 N N . CYS A 1 82 ? 0.424 10.315 8.291 1.00 88.75 82 CYS A N 1
ATOM 671 C CA . CYS A 1 82 ? -0.198 10.111 9.597 1.00 88.75 82 CYS A CA 1
ATOM 672 C C . CYS A 1 82 ? 0.770 9.481 10.612 1.00 88.75 82 CYS A C 1
ATOM 674 O O . CYS A 1 82 ? 0.663 9.770 11.807 1.00 88.75 82 CYS A O 1
ATOM 676 N N . LEU A 1 83 ? 1.698 8.629 10.163 1.00 86.94 83 LEU A N 1
ATOM 677 C CA . LEU A 1 83 ? 2.716 8.025 11.025 1.00 86.94 83 LEU A CA 1
ATOM 678 C C . LEU A 1 83 ? 3.753 9.039 11.471 1.00 86.94 83 LEU A C 1
ATOM 680 O O . LEU A 1 83 ? 4.047 9.099 12.661 1.00 86.94 83 LEU A O 1
ATOM 684 N N . GLU A 1 84 ? 4.245 9.858 10.544 1.00 84.56 84 GLU A N 1
ATOM 685 C CA . GLU A 1 84 ? 5.150 10.967 10.844 1.00 84.56 84 GLU A CA 1
ATOM 686 C C . GLU A 1 84 ? 4.509 11.899 11.873 1.00 84.56 84 GLU A C 1
ATOM 688 O O . GLU A 1 84 ? 5.083 12.117 12.933 1.00 84.56 84 GLU A O 1
ATOM 693 N N . PHE A 1 85 ? 3.268 12.338 11.640 1.00 79.81 85 PHE A N 1
ATOM 694 C CA . PHE A 1 85 ? 2.546 13.200 12.578 1.00 79.81 85 PHE A CA 1
ATOM 695 C C . PHE A 1 85 ? 2.351 12.549 13.959 1.00 79.81 85 PHE A C 1
ATOM 697 O O . PHE A 1 85 ? 2.534 13.187 14.998 1.00 79.81 85 PHE A O 1
ATOM 704 N N . SER A 1 86 ? 1.994 11.261 13.991 1.00 75.62 86 SER A N 1
ATOM 705 C CA . SER A 1 86 ? 1.809 10.517 15.246 1.00 75.62 86 SER A CA 1
ATOM 706 C C . SER A 1 86 ? 3.122 10.335 16.008 1.00 75.62 86 SER A C 1
ATOM 708 O O . SER A 1 86 ? 3.122 10.409 17.236 1.00 75.62 86 SER A O 1
ATOM 710 N N . ASN A 1 87 ? 4.234 10.128 15.298 1.00 68.25 87 ASN A N 1
ATOM 711 C CA . ASN A 1 87 ? 5.568 10.070 15.885 1.00 68.25 87 ASN A CA 1
ATOM 712 C C . ASN A 1 87 ? 6.010 11.445 16.386 1.00 68.25 87 ASN A C 1
ATOM 714 O O . ASN A 1 87 ? 6.487 11.527 17.510 1.00 68.25 87 ASN A O 1
ATOM 718 N N . SER A 1 88 ? 5.762 12.526 15.644 1.00 58.78 88 SER A N 1
ATOM 719 C CA . SER A 1 88 ? 6.069 13.888 16.096 1.00 58.78 88 SER A CA 1
ATOM 720 C C . SER A 1 88 ? 5.313 14.268 17.372 1.00 58.78 88 SER A C 1
ATOM 722 O O . SER A 1 88 ? 5.883 14.917 18.241 1.00 58.78 88 SER A O 1
ATOM 724 N N . ARG A 1 89 ? 4.071 13.793 17.566 1.00 52.62 89 ARG A N 1
ATOM 725 C CA . ARG A 1 89 ? 3.354 13.960 18.849 1.00 52.62 89 ARG A CA 1
ATOM 726 C C . ARG A 1 89 ? 3.936 13.136 20.002 1.00 52.62 89 ARG A C 1
ATOM 728 O O . ARG A 1 89 ? 3.710 13.482 21.155 1.00 52.62 89 ARG A O 1
ATOM 735 N N . LYS A 1 90 ? 4.680 12.064 19.710 1.00 48.88 90 LYS A N 1
ATOM 736 C CA . LYS A 1 90 ? 5.493 11.338 20.703 1.00 48.88 90 LYS A CA 1
ATOM 737 C C . LYS A 1 90 ? 6.864 11.991 20.922 1.00 48.88 90 LYS A C 1
ATOM 739 O O . LYS A 1 90 ? 7.536 11.657 21.888 1.00 48.88 90 LYS A O 1
ATOM 744 N N . GLN A 1 91 ? 7.252 12.928 20.056 1.00 35.94 91 GLN A N 1
ATOM 745 C CA . GLN A 1 91 ? 8.578 13.535 19.974 1.00 35.94 91 GLN A CA 1
ATOM 746 C C . GLN A 1 91 ? 8.629 14.973 20.523 1.00 35.94 91 GLN A C 1
ATOM 748 O O . GLN A 1 91 ? 9.484 15.760 20.131 1.00 35.94 91 GLN A O 1
ATOM 753 N N . CYS A 1 92 ? 7.776 15.307 21.504 1.00 36.25 92 CYS A N 1
ATOM 754 C CA . CYS A 1 92 ? 8.128 16.345 22.489 1.00 36.25 92 CYS A CA 1
ATOM 755 C C . CYS A 1 92 ? 9.292 15.901 23.405 1.00 36.25 92 CYS A C 1
ATOM 757 O O . CYS A 1 92 ? 9.770 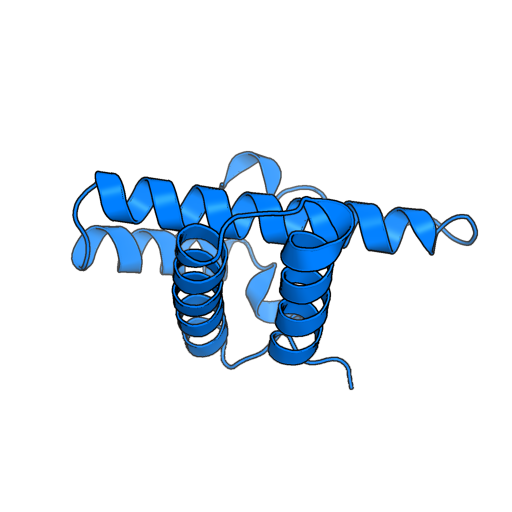16.688 24.216 1.00 36.25 92 CYS A O 1
ATOM 759 N N . CYS A 1 93 ? 9.808 14.680 23.229 1.00 32.06 93 CYS A N 1
ATOM 760 C CA . CYS A 1 93 ? 11.143 14.276 23.650 1.00 32.06 93 CYS A CA 1
ATOM 761 C C . CYS A 1 93 ? 11.871 13.611 22.460 1.00 32.06 93 CYS A C 1
ATOM 763 O O . CYS A 1 93 ? 11.333 12.693 21.850 1.00 32.06 93 CYS A O 1
ATOM 765 N N . SER A 1 94 ? 13.075 14.113 22.152 1.00 31.08 94 SER A N 1
ATOM 766 C CA . SER A 1 94 ? 14.135 13.586 21.259 1.00 31.08 94 SER A CA 1
ATOM 767 C C . SER A 1 94 ? 13.915 13.496 19.735 1.00 31.08 94 SER A C 1
ATOM 769 O O . SER A 1 94 ? 13.464 12.486 19.211 1.00 31.08 94 SER A O 1
ATOM 771 N N . SER A 1 95 ? 14.411 14.516 19.017 1.00 45.03 95 SER A N 1
ATOM 772 C CA . SER A 1 95 ? 14.721 14.604 17.574 1.00 45.03 95 SER A CA 1
ATOM 773 C C . SER A 1 95 ? 15.245 13.323 16.902 1.00 45.03 95 SER A C 1
ATOM 775 O O . SER A 1 95 ? 16.161 12.708 17.434 1.00 45.03 95 SER A O 1
ATOM 777 N N . SER A 1 96 ? 14.802 13.008 15.673 1.00 38.09 96 SER A N 1
ATOM 778 C CA . SER A 1 96 ? 15.681 12.546 14.575 1.00 38.09 96 SER A CA 1
ATOM 779 C C . SER A 1 96 ? 14.944 12.391 13.233 1.00 38.09 96 SER A C 1
ATOM 781 O O . SER A 1 96 ? 13.725 12.279 13.161 1.00 38.09 96 SER A O 1
ATOM 783 N N . LYS A 1 97 ? 15.764 12.405 12.185 1.00 48.66 97 LYS A N 1
ATOM 784 C CA . LYS A 1 97 ? 15.559 12.581 10.748 1.00 48.66 97 LYS A CA 1
ATOM 785 C C . LYS A 1 97 ? 14.990 11.330 10.063 1.00 48.66 97 LYS A C 1
ATOM 787 O O . LYS A 1 97 ? 15.493 10.240 10.303 1.00 48.66 97 LYS A O 1
ATOM 792 N N . ASN A 1 98 ? 14.022 11.507 9.158 1.00 42.00 98 ASN A N 1
ATOM 793 C CA . ASN A 1 98 ? 13.850 10.719 7.923 1.00 42.00 98 ASN A CA 1
ATOM 794 C C . ASN A 1 98 ? 12.630 11.243 7.151 1.00 42.00 98 ASN A C 1
ATOM 796 O O . ASN A 1 98 ? 11.506 10.842 7.424 1.00 42.00 98 ASN A O 1
ATOM 800 N N . CYS A 1 99 ? 12.834 12.155 6.198 1.00 42.69 99 CYS A N 1
ATOM 801 C CA . CYS A 1 99 ? 11.758 12.642 5.331 1.00 42.69 99 CYS A CA 1
ATOM 802 C C . CYS A 1 99 ? 12.238 12.642 3.874 1.00 42.69 99 CYS A C 1
ATOM 804 O O . CYS A 1 99 ? 12.675 13.660 3.353 1.00 42.69 99 CYS A O 1
ATOM 806 N N . ASN A 1 100 ? 12.196 11.469 3.234 1.00 48.03 100 ASN A N 1
ATOM 807 C CA . ASN A 1 100 ? 12.335 11.322 1.775 1.00 48.03 100 ASN A CA 1
ATOM 808 C C . ASN A 1 100 ? 11.103 10.663 1.119 1.00 48.03 100 ASN A C 1
ATOM 810 O O . ASN A 1 100 ? 11.007 10.613 -0.101 1.00 48.03 100 ASN A O 1
ATOM 814 N N . ILE A 1 101 ? 10.097 10.236 1.899 1.00 52.16 101 ILE A N 1
ATOM 815 C CA . ILE A 1 101 ? 8.855 9.638 1.366 1.00 52.16 101 ILE A CA 1
ATOM 816 C C . ILE A 1 101 ? 8.042 10.667 0.553 1.00 52.16 101 ILE A C 1
ATOM 818 O O . ILE A 1 101 ? 7.308 10.304 -0.365 1.00 52.16 101 ILE A O 1
ATOM 822 N N . ARG A 1 102 ? 8.211 11.967 0.840 1.00 53.34 102 ARG A N 1
ATOM 823 C CA . ARG A 1 102 ? 7.464 13.065 0.205 1.00 53.34 102 ARG A CA 1
ATOM 824 C C . ARG A 1 102 ? 7.768 13.256 -1.290 1.00 53.34 102 ARG A C 1
ATOM 826 O O . ARG A 1 102 ? 6.932 13.850 -1.965 1.00 53.34 102 ARG A O 1
ATOM 833 N N . LEU A 1 103 ? 8.920 12.789 -1.789 1.00 48.91 103 LEU A N 1
ATOM 834 C CA . LEU A 1 103 ? 9.281 12.887 -3.213 1.00 48.91 103 LEU A CA 1
ATOM 835 C C . LEU A 1 103 ? 8.796 11.701 -4.059 1.00 48.91 103 LEU A C 1
ATOM 837 O O . LEU A 1 103 ? 8.673 11.844 -5.270 1.00 48.91 103 LEU A O 1
ATOM 841 N N . LEU A 1 104 ? 8.524 10.552 -3.438 1.00 54.72 104 LEU A N 1
ATOM 842 C CA . LEU A 1 104 ? 8.203 9.314 -4.151 1.00 54.72 104 LEU A CA 1
ATOM 843 C C . LEU A 1 104 ? 6.687 9.110 -4.310 1.00 54.72 104 LEU A C 1
ATOM 845 O O . LEU A 1 104 ? 6.243 8.641 -5.352 1.00 54.72 104 LEU A O 1
ATOM 849 N N . LEU A 1 105 ? 5.873 9.504 -3.324 1.00 54.41 105 LEU A N 1
ATOM 850 C CA . LEU A 1 105 ? 4.405 9.345 -3.321 1.00 54.41 105 LEU A CA 1
ATOM 851 C C . LEU A 1 105 ? 3.682 10.689 -3.409 1.00 54.41 105 LEU A C 1
ATOM 853 O O . LEU A 1 105 ? 2.593 10.774 -4.019 1.00 54.41 105 LEU A O 1
#

Foldseek 3Di:
DCWLVNLLVVVLVCCCPVVVDDPVLSVLLVVLSVVLCVLQVRHPVLSQDPVSLVVVLVVCVVPDDPVSSVSSLVSSLVSVVVVVVVVVVVVVPDDDDDPPSVVRD